Protein AF-A0A081HUQ7-F1 (afdb_monomer)

Radius of gyration: 18.69 Å; Cα contacts (8 Å, |Δi|>4): 63; chains: 1; bounding box: 34×17×64 Å

Sequence (73 aa):
MMDIMSTAGAAQLLGVSEGTLRYWRYMDQGPRSFRVGRHVKYRREDVEAWLENQMATTARGGVTERPDGGGAR

Foldseek 3Di:
DFAKAFLVRLCVVLVHDSVVVVVCVVVVHAFDWDDDDPTIIHTPVSSVVSVVVCCVVVVDDDPPPPPPDDDDD

Solvent-accessible surface area (backbone atoms only — not comparable to full-atom values): 4577 Å² total; per-residue (Å²): 131,93,53,76,32,45,52,67,52,50,15,62,76,72,74,50,53,54,66,55,55,51,49,26,58,74,67,78,44,78,51,60,68,47,76,58,88,93,43,57,32,29,41,52,68,42,42,50,55,39,49,54,52,46,47,72,73,62,68,77,85,70,84,72,76,70,75,92,71,89,76,91,130

Mean predicted aligned error: 8.7 Å

Structure (mmCIF, N/CA/C/O backbone):
data_AF-A0A081HUQ7-F1
#
_entry.id   AF-A0A081HUQ7-F1
#
loop_
_atom_site.group_PDB
_atom_site.id
_atom_site.type_symbol
_atom_site.label_atom_id
_atom_site.label_alt_id
_atom_site.label_comp_id
_atom_site.label_asym_id
_atom_site.label_entity_id
_atom_site.label_seq_id
_atom_site.pdbx_PDB_ins_code
_atom_site.Cartn_x
_atom_site.Cartn_y
_atom_site.Cartn_z
_atom_site.occupancy
_atom_site.B_iso_or_equiv
_atom_site.auth_seq_id
_atom_site.auth_comp_id
_atom_site.auth_asym_id
_atom_site.auth_atom_id
_atom_site.pdbx_PDB_model_num
ATOM 1 N N . MET A 1 1 ? -13.981 -6.135 -12.610 1.00 59.75 1 MET A N 1
ATOM 2 C CA . MET A 1 1 ? -12.966 -5.547 -13.514 1.00 59.75 1 MET A CA 1
ATOM 3 C C . MET A 1 1 ? -11.666 -5.484 -12.729 1.00 59.75 1 MET A C 1
ATOM 5 O O . MET A 1 1 ? -11.708 -4.962 -11.626 1.00 59.75 1 MET A O 1
ATOM 9 N N . MET A 1 2 ? -10.566 -6.076 -13.213 1.00 75.31 2 MET A N 1
ATOM 10 C CA . MET A 1 2 ? -9.292 -6.065 -12.474 1.00 75.31 2 MET A CA 1
ATOM 11 C C . MET A 1 2 ? -8.677 -4.661 -12.521 1.00 75.31 2 MET A C 1
ATOM 13 O O . MET A 1 2 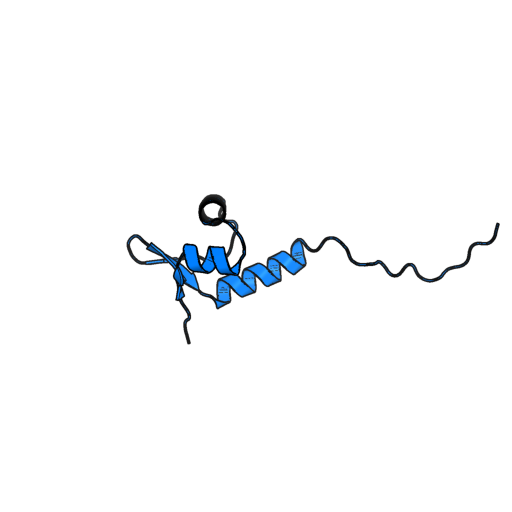? -8.093 -4.278 -13.533 1.00 75.31 2 MET A O 1
ATOM 17 N N . ASP A 1 3 ? -8.808 -3.902 -11.433 1.00 89.94 3 ASP A N 1
ATOM 18 C CA . ASP A 1 3 ? -8.165 -2.595 -11.287 1.00 89.94 3 ASP A CA 1
ATOM 19 C C . ASP A 1 3 ? -6.756 -2.787 -10.710 1.00 89.94 3 ASP A C 1
ATOM 21 O O . ASP A 1 3 ? -6.57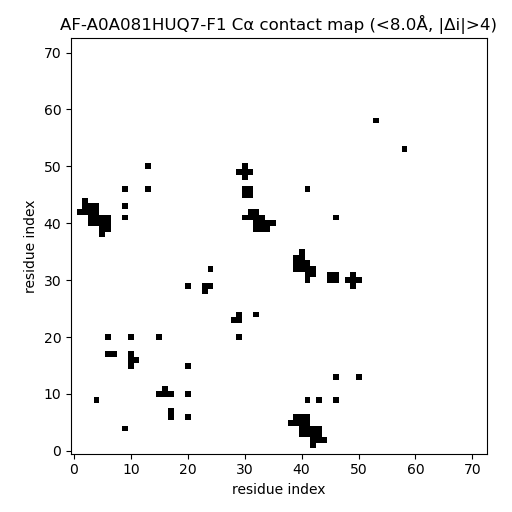3 -3.176 -9.550 1.00 89.94 3 ASP A O 1
ATOM 25 N N . ILE A 1 4 ? -5.753 -2.606 -11.572 1.00 92.88 4 ILE A N 1
ATOM 26 C CA . ILE A 1 4 ? -4.346 -2.827 -11.241 1.00 92.88 4 ILE A CA 1
ATOM 27 C C . ILE A 1 4 ? -3.649 -1.489 -11.013 1.00 92.88 4 ILE A C 1
ATOM 29 O O . ILE A 1 4 ? -3.570 -0.641 -11.900 1.00 92.88 4 ILE A O 1
ATOM 33 N N . MET A 1 5 ? -3.044 -1.350 -9.841 1.00 93.12 5 MET A N 1
ATOM 34 C CA . MET A 1 5 ? -2.389 -0.139 -9.372 1.00 93.12 5 MET A CA 1
ATOM 35 C C . MET A 1 5 ? -0.865 -0.301 -9.368 1.00 93.12 5 MET A C 1
ATOM 37 O O . MET A 1 5 ? -0.318 -1.395 -9.196 1.00 93.12 5 MET A O 1
ATOM 41 N N . SER A 1 6 ? -0.144 0.802 -9.566 1.00 93.88 6 SER A N 1
ATOM 42 C CA . SER A 1 6 ? 1.300 0.873 -9.308 1.00 93.88 6 SER A CA 1
ATOM 43 C C . SER A 1 6 ? 1.582 1.008 -7.808 1.00 93.88 6 SER A C 1
ATOM 45 O O . SER A 1 6 ? 0.685 1.330 -7.034 1.00 93.88 6 SER A O 1
ATOM 47 N N . THR A 1 7 ? 2.841 0.820 -7.396 1.00 92.19 7 THR A N 1
ATOM 48 C CA . THR A 1 7 ? 3.276 1.122 -6.018 1.00 92.19 7 THR A CA 1
ATOM 49 C C . THR A 1 7 ? 2.899 2.545 -5.599 1.00 92.19 7 THR A C 1
ATOM 51 O O . THR A 1 7 ? 2.370 2.720 -4.511 1.00 92.19 7 THR A O 1
ATOM 54 N N . ALA A 1 8 ? 3.081 3.537 -6.477 1.00 93.00 8 ALA A N 1
ATOM 55 C CA . ALA A 1 8 ? 2.693 4.922 -6.207 1.00 93.00 8 ALA A CA 1
ATOM 56 C C . ALA A 1 8 ? 1.174 5.090 -6.011 1.00 93.00 8 ALA A C 1
ATOM 58 O O . ALA A 1 8 ? 0.742 5.833 -5.134 1.00 93.00 8 ALA A O 1
ATOM 59 N N . GLY A 1 9 ? 0.356 4.378 -6.796 1.00 93.75 9 GLY A N 1
ATOM 60 C CA . GLY A 1 9 ? -1.102 4.395 -6.644 1.00 93.75 9 GLY A CA 1
ATOM 61 C C . GLY A 1 9 ? -1.560 3.750 -5.335 1.00 93.75 9 GLY A C 1
ATOM 62 O O . GLY A 1 9 ? -2.383 4.318 -4.626 1.00 93.75 9 GLY A O 1
ATOM 63 N N . ALA A 1 10 ? -0.976 2.604 -4.977 1.00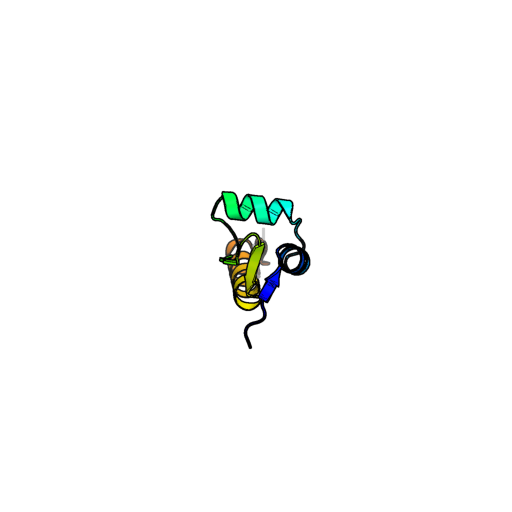 93.06 10 ALA A N 1
ATOM 64 C CA . ALA A 1 10 ? -1.244 1.951 -3.698 1.00 93.06 10 ALA A CA 1
ATOM 65 C C . ALA A 1 10 ? -0.782 2.812 -2.508 1.00 93.06 10 ALA A C 1
ATOM 67 O O . ALA A 1 10 ? -1.478 2.888 -1.503 1.00 93.06 10 ALA A O 1
ATOM 68 N N . ALA A 1 11 ? 0.361 3.494 -2.634 1.00 93.69 11 ALA A N 1
ATOM 69 C CA . ALA A 1 11 ? 0.888 4.401 -1.616 1.00 93.69 11 ALA A CA 1
ATOM 70 C C . ALA A 1 11 ? -0.071 5.571 -1.356 1.00 93.69 11 ALA A C 1
ATOM 72 O O . ALA A 1 11 ? -0.406 5.839 -0.206 1.00 93.69 11 ALA A O 1
ATOM 73 N N . GLN A 1 12 ? -0.573 6.204 -2.424 1.00 93.31 12 GLN A N 1
ATOM 74 C CA . GLN A 1 12 ? -1.585 7.259 -2.318 1.00 93.31 12 GLN A CA 1
ATOM 75 C C . GLN A 1 12 ? -2.882 6.758 -1.684 1.00 93.31 12 GLN A C 1
ATOM 77 O O . GLN A 1 12 ? -3.412 7.425 -0.804 1.00 93.31 12 GLN A O 1
ATOM 82 N N . LEU A 1 13 ? -3.370 5.583 -2.094 1.00 91.06 13 LEU A N 1
ATOM 83 C CA . LEU A 1 13 ? -4.611 5.019 -1.558 1.00 91.06 13 LEU A CA 1
ATOM 84 C C . LEU A 1 13 ? -4.512 4.728 -0.053 1.00 91.06 13 LEU A C 1
ATOM 86 O O . LEU A 1 13 ? -5.451 4.981 0.690 1.00 91.06 13 LEU A O 1
ATOM 90 N N . LEU A 1 14 ? -3.365 4.221 0.394 1.00 90.31 14 LEU A N 1
ATOM 91 C CA . LEU A 1 14 ? -3.107 3.892 1.797 1.00 90.31 14 LEU A CA 1
ATOM 92 C C . LEU A 1 14 ? -2.655 5.096 2.636 1.00 90.31 14 LEU A C 1
ATOM 94 O O . LEU A 1 14 ? -2.527 4.968 3.850 1.00 90.31 14 LEU A O 1
ATOM 98 N N . GLY A 1 15 ? -2.354 6.237 2.009 1.00 91.62 15 GLY A N 1
ATOM 99 C CA . GLY A 1 15 ? -1.803 7.408 2.693 1.00 91.62 15 GLY A CA 1
ATOM 100 C C . GLY A 1 15 ? -0.393 7.194 3.261 1.00 91.62 15 GLY A C 1
ATOM 101 O O . GLY A 1 15 ? -0.025 7.830 4.246 1.00 91.62 15 GLY A O 1
ATOM 102 N N . VAL A 1 16 ? 0.405 6.300 2.668 1.00 92.56 16 VAL A N 1
ATOM 103 C CA . VAL A 1 16 ? 1.780 5.995 3.110 1.00 92.56 16 VAL A CA 1
ATOM 104 C C . VAL A 1 16 ? 2.806 6.317 2.029 1.00 92.56 16 VAL A C 1
ATOM 106 O O . VAL A 1 16 ? 2.471 6.533 0.868 1.00 92.56 16 VAL A O 1
ATOM 109 N N . SER A 1 17 ? 4.090 6.325 2.389 1.00 93.81 17 SER A N 1
ATOM 110 C CA . SER A 1 17 ? 5.163 6.512 1.408 1.00 93.81 17 SER A CA 1
ATOM 111 C C . SER A 1 17 ? 5.422 5.237 0.588 1.00 93.81 17 SER A C 1
ATOM 113 O O . SER A 1 17 ? 5.269 4.115 1.079 1.00 93.81 17 SER A O 1
ATOM 115 N N . GLU A 1 18 ? 5.915 5.377 -0.647 1.00 93.50 18 GLU A N 1
ATOM 116 C CA . GLU A 1 18 ? 6.367 4.223 -1.445 1.00 93.50 18 GLU A CA 1
ATOM 117 C C . GLU A 1 18 ? 7.513 3.450 -0.766 1.00 93.50 18 GLU A C 1
ATOM 119 O O . GLU A 1 18 ? 7.634 2.233 -0.928 1.00 93.50 18 GLU A O 1
ATOM 124 N N . GLY A 1 19 ? 8.341 4.146 0.023 1.00 93.25 19 GLY A N 1
ATOM 125 C CA . GLY A 1 19 ? 9.387 3.540 0.845 1.00 93.25 19 GLY A CA 1
ATOM 126 C C . GLY A 1 19 ? 8.808 2.617 1.917 1.00 93.25 19 GLY A C 1
ATOM 127 O O . GLY A 1 19 ? 9.305 1.506 2.093 1.00 93.25 19 GLY A O 1
ATOM 128 N N . THR A 1 20 ? 7.705 3.026 2.551 1.00 92.31 20 THR A N 1
ATOM 129 C CA . THR A 1 20 ? 6.950 2.205 3.507 1.00 92.31 20 THR A CA 1
ATOM 130 C C . THR A 1 20 ? 6.424 0.943 2.832 1.00 92.31 20 THR A C 1
ATOM 132 O O . THR A 1 20 ? 6.668 -0.148 3.334 1.00 92.31 20 THR A O 1
ATOM 135 N N . LEU A 1 21 ? 5.808 1.056 1.648 1.00 91.88 21 LEU A N 1
ATOM 136 C CA . LEU A 1 21 ? 5.350 -0.115 0.886 1.00 91.88 21 LEU A CA 1
ATOM 137 C C . LEU A 1 21 ? 6.492 -1.055 0.482 1.00 91.88 21 LEU A C 1
ATOM 139 O O . LEU A 1 21 ? 6.325 -2.277 0.478 1.00 91.88 21 LEU A O 1
ATOM 143 N N . ARG A 1 22 ? 7.658 -0.507 0.124 1.00 90.31 22 ARG A N 1
ATOM 144 C CA . ARG A 1 22 ? 8.848 -1.311 -0.180 1.00 90.31 22 ARG A CA 1
ATOM 145 C C . ARG A 1 22 ? 9.342 -2.054 1.062 1.00 90.31 22 ARG A C 1
ATOM 147 O O . ARG A 1 22 ? 9.662 -3.233 0.949 1.00 90.31 22 ARG A O 1
ATOM 154 N N . TYR A 1 23 ? 9.393 -1.379 2.208 1.00 92.06 23 TYR A N 1
ATOM 155 C CA . TYR A 1 23 ? 9.786 -1.974 3.484 1.00 92.06 23 TYR A CA 1
ATOM 156 C C . TYR A 1 23 ? 8.820 -3.084 3.910 1.00 92.06 23 TYR A C 1
ATOM 158 O O . TYR A 1 23 ? 9.240 -4.196 4.192 1.00 92.06 23 TYR A O 1
ATOM 166 N N . TRP A 1 24 ? 7.521 -2.820 3.845 1.00 92.00 24 TRP A N 1
ATOM 167 C CA . TRP A 1 24 ? 6.446 -3.785 4.058 1.00 92.00 24 TRP A CA 1
ATOM 168 C C . TRP A 1 24 ? 6.598 -5.040 3.2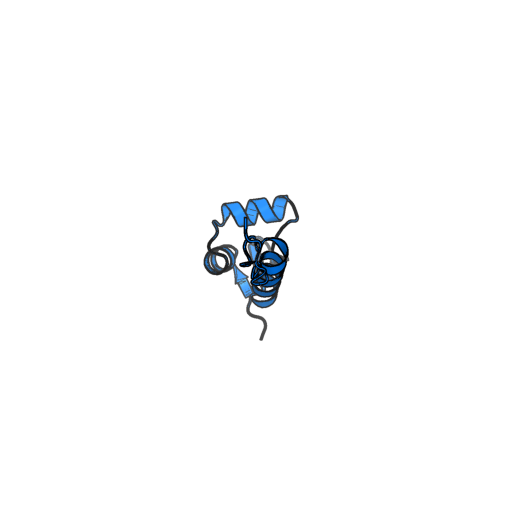01 1.00 92.00 24 TRP A C 1
ATOM 170 O O . TRP A 1 24 ? 6.635 -6.151 3.725 1.00 92.00 24 TRP A O 1
ATOM 180 N N . ARG A 1 25 ? 6.838 -4.875 1.897 1.00 89.81 25 ARG A N 1
ATOM 181 C CA . ARG A 1 25 ? 7.105 -6.013 1.010 1.00 89.81 25 ARG A CA 1
ATOM 182 C C . ARG A 1 25 ? 8.363 -6.793 1.395 1.00 89.81 25 ARG A C 1
ATOM 184 O O . ARG A 1 25 ? 8.384 -8.002 1.227 1.00 89.81 25 ARG A O 1
ATOM 191 N N . TYR A 1 26 ? 9.412 -6.112 1.855 1.00 89.44 26 TYR A N 1
ATOM 192 C CA . TYR A 1 26 ? 10.629 -6.770 2.339 1.00 89.44 26 TYR A CA 1
ATOM 193 C C . TYR A 1 26 ? 10.382 -7.565 3.629 1.00 89.44 26 TYR A C 1
ATOM 195 O O . TYR A 1 26 ? 10.978 -8.614 3.824 1.00 89.44 26 TYR A O 1
ATOM 203 N N . MET A 1 27 ? 9.487 -7.075 4.484 1.00 89.69 27 MET A N 1
ATOM 204 C CA . MET A 1 27 ? 9.092 -7.719 5.735 1.00 89.69 27 MET A CA 1
ATOM 205 C C . MET A 1 27 ? 7.971 -8.758 5.560 1.00 89.69 27 MET A C 1
ATOM 207 O O . MET A 1 27 ? 7.448 -9.229 6.568 1.00 89.69 27 MET A O 1
ATOM 211 N N . ASP A 1 28 ? 7.556 -9.054 4.321 1.00 87.19 28 ASP A N 1
ATOM 212 C CA . ASP A 1 28 ? 6.379 -9.875 3.986 1.00 87.19 28 ASP A CA 1
ATOM 213 C C . ASP A 1 28 ? 5.091 -9.457 4.733 1.00 87.19 28 ASP A C 1
ATOM 215 O O . ASP A 1 28 ? 4.183 -10.248 4.978 1.00 87.19 28 ASP A O 1
ATOM 219 N N . GLN A 1 29 ? 4.985 -8.171 5.074 1.00 84.50 29 GLN A N 1
ATOM 220 C CA . GLN A 1 29 ? 3.849 -7.572 5.767 1.00 84.50 29 GLN A CA 1
ATOM 221 C C . GLN A 1 29 ? 3.247 -6.507 4.870 1.00 84.50 29 GLN A C 1
ATOM 223 O O . GLN A 1 29 ? 3.942 -5.573 4.50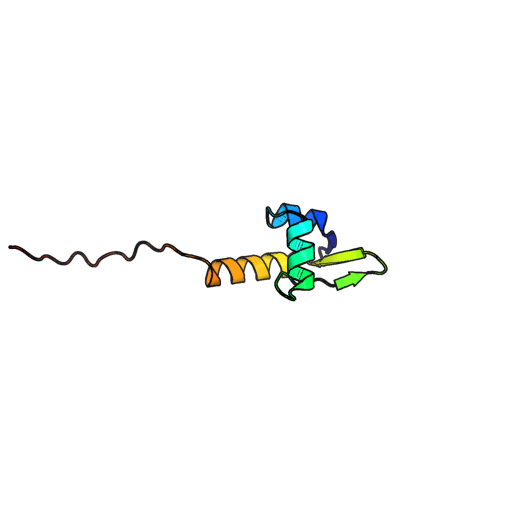8 1.00 84.50 29 GLN A O 1
ATOM 228 N N . GLY A 1 30 ? 1.974 -6.603 4.500 1.00 88.06 30 GLY A N 1
ATOM 229 C CA . GLY A 1 30 ? 1.346 -5.587 3.657 1.00 88.06 30 GLY A CA 1
ATOM 230 C C . GLY A 1 30 ? 0.321 -6.148 2.678 1.00 88.06 30 GLY A C 1
ATOM 231 O O . GLY A 1 30 ? 0.061 -7.354 2.667 1.00 88.06 30 GLY A O 1
ATOM 232 N N . PRO A 1 31 ? -0.258 -5.277 1.839 1.00 91.94 31 PRO A N 1
ATOM 233 C CA . PRO A 1 31 ? -1.236 -5.685 0.845 1.00 91.94 31 PRO A CA 1
ATOM 234 C C . PRO A 1 31 ? -0.603 -6.571 -0.224 1.00 91.94 31 PRO A C 1
ATOM 236 O O . PRO A 1 31 ? 0.579 -6.428 -0.568 1.00 91.94 31 PRO A O 1
ATOM 239 N N . ARG A 1 32 ? -1.408 -7.480 -0.784 1.00 90.56 32 ARG A N 1
ATOM 240 C CA . A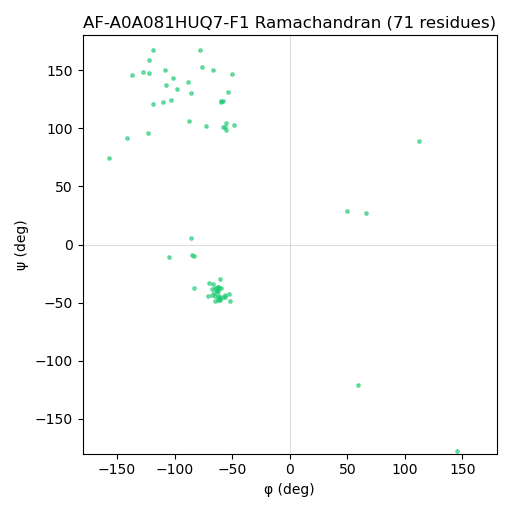RG A 1 32 ? -0.931 -8.461 -1.758 1.00 90.56 32 ARG A CA 1
ATOM 241 C C . ARG A 1 32 ? -0.345 -7.751 -2.975 1.00 90.56 32 ARG A C 1
ATOM 243 O O . ARG A 1 32 ? -0.995 -6.941 -3.634 1.00 90.56 32 ARG A O 1
ATOM 250 N N . SER A 1 33 ? 0.911 -8.067 -3.270 1.00 91.25 33 SER A N 1
ATOM 251 C CA . SER A 1 33 ? 1.652 -7.477 -4.382 1.00 91.25 33 SER A CA 1
ATOM 252 C C . SER A 1 33 ? 2.138 -8.563 -5.329 1.00 91.25 33 SER A C 1
ATOM 254 O O . SER A 1 33 ? 2.444 -9.675 -4.903 1.00 91.25 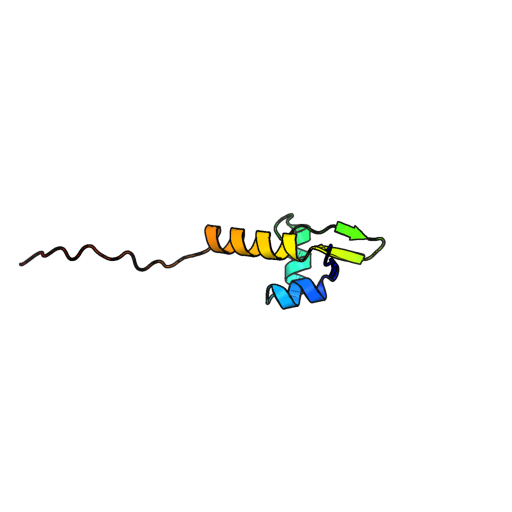33 SER A O 1
ATOM 256 N N . PHE A 1 34 ? 2.208 -8.251 -6.621 1.00 90.88 34 PHE A N 1
ATOM 257 C CA . PHE A 1 34 ? 2.675 -9.189 -7.638 1.00 90.88 34 PHE A CA 1
ATOM 258 C C . PHE A 1 34 ? 3.607 -8.504 -8.638 1.00 90.88 34 PHE A C 1
ATOM 260 O O . PHE A 1 34 ? 3.481 -7.315 -8.947 1.00 90.88 34 PHE A O 1
ATOM 267 N N . ARG A 1 35 ? 4.594 -9.257 -9.128 1.00 91.38 35 ARG A N 1
ATOM 268 C CA . ARG A 1 35 ? 5.586 -8.761 -10.087 1.00 91.38 35 ARG A CA 1
ATOM 269 C C . ARG A 1 35 ? 5.054 -8.882 -11.510 1.00 91.38 35 ARG A C 1
ATOM 271 O O . ARG A 1 35 ? 4.620 -9.950 -11.925 1.00 91.38 35 ARG A O 1
ATOM 278 N N . VAL A 1 36 ? 5.154 -7.790 -12.261 1.00 92.75 36 VAL A N 1
ATOM 279 C CA . VAL A 1 36 ? 4.895 -7.720 -13.701 1.00 92.75 36 VAL A CA 1
ATOM 280 C C . VAL A 1 36 ? 6.161 -7.181 -14.360 1.00 92.75 36 VAL A C 1
ATOM 282 O O . VAL A 1 36 ? 6.423 -5.974 -14.367 1.00 92.75 36 VAL A O 1
ATOM 285 N N . GLY A 1 37 ? 7.001 -8.096 -14.846 1.00 92.00 37 GLY A N 1
ATOM 286 C CA . GLY A 1 37 ? 8.345 -7.772 -15.323 1.00 92.00 37 GLY A CA 1
ATOM 287 C C . GLY A 1 37 ? 9.190 -7.132 -14.216 1.00 92.00 37 GLY A C 1
ATOM 288 O O . GLY A 1 37 ? 9.386 -7.716 -13.152 1.00 92.00 37 GLY A O 1
ATOM 289 N N . ARG A 1 38 ? 9.674 -5.907 -14.459 1.00 89.25 38 ARG A N 1
ATOM 290 C CA . ARG A 1 38 ? 10.452 -5.115 -13.487 1.00 89.25 38 ARG A CA 1
ATOM 291 C C . ARG A 1 38 ? 9.596 -4.304 -12.513 1.00 89.25 38 ARG A C 1
ATOM 293 O O . ARG A 1 38 ? 10.131 -3.733 -11.565 1.00 89.25 38 ARG A O 1
ATOM 300 N N . HIS A 1 39 ? 8.287 -4.230 -12.736 1.00 88.38 39 HIS A N 1
ATOM 301 C CA . HIS A 1 39 ? 7.391 -3.416 -11.926 1.00 88.38 39 HIS A CA 1
ATOM 302 C C . HIS A 1 39 ? 6.639 -4.282 -10.929 1.00 88.38 39 HIS A C 1
ATOM 304 O O . HIS A 1 39 ? 6.227 -5.397 -11.240 1.00 88.38 39 HIS A O 1
ATOM 310 N N . VAL A 1 40 ? 6.412 -3.745 -9.733 1.00 92.25 40 VAL A N 1
ATOM 311 C CA . VAL A 1 40 ? 5.465 -4.353 -8.802 1.00 92.25 40 VAL A CA 1
ATOM 312 C C . VAL A 1 40 ? 4.138 -3.630 -8.894 1.00 92.25 40 VAL A C 1
ATOM 314 O O . VAL A 1 40 ? 4.082 -2.398 -8.955 1.00 92.25 40 VAL A O 1
ATOM 317 N N . LYS A 1 41 ? 3.086 -4.432 -8.961 1.00 93.38 41 LYS A N 1
ATOM 318 C CA . LYS A 1 41 ? 1.710 -3.999 -9.079 1.00 93.38 41 LYS A CA 1
ATOM 319 C C . LYS A 1 41 ? 0.899 -4.552 -7.917 1.00 93.38 41 LYS A C 1
ATOM 321 O O . LYS A 1 41 ? 1.277 -5.534 -7.275 1.00 93.3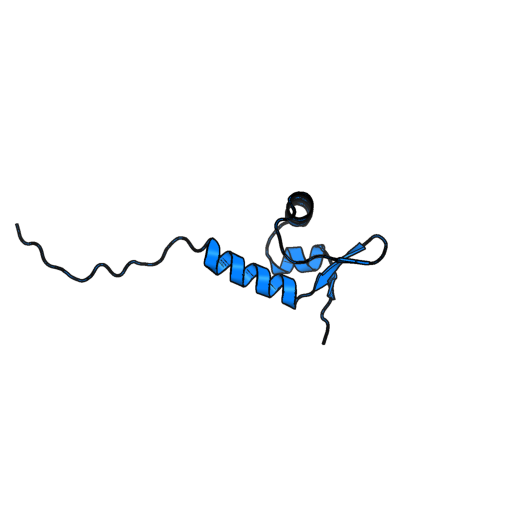8 41 LYS A O 1
ATOM 326 N N . TYR A 1 42 ? -0.210 -3.882 -7.674 1.00 93.88 42 TYR A N 1
ATOM 327 C CA . TYR A 1 42 ? -1.179 -4.198 -6.642 1.00 93.88 42 TYR A CA 1
ATOM 328 C C . TYR A 1 42 ? -2.548 -4.294 -7.291 1.00 93.88 42 TYR A C 1
ATOM 330 O O . TYR A 1 42 ? -2.803 -3.599 -8.274 1.00 93.88 42 TYR A O 1
ATOM 338 N N . ARG A 1 43 ? -3.430 -5.137 -6.766 1.00 94.06 43 ARG A N 1
ATOM 339 C CA . ARG A 1 43 ? -4.849 -5.030 -7.107 1.00 94.06 43 ARG A CA 1
ATOM 340 C C . ARG A 1 43 ? -5.499 -4.069 -6.129 1.00 94.06 43 ARG A C 1
ATOM 342 O O . ARG A 1 43 ? -5.181 -4.128 -4.944 1.00 94.06 43 ARG A O 1
ATOM 349 N N . ARG A 1 44 ? -6.403 -3.212 -6.605 1.00 92.69 44 ARG A N 1
ATOM 350 C CA . ARG A 1 44 ? -7.158 -2.315 -5.718 1.00 92.69 44 ARG A CA 1
ATOM 351 C C . ARG A 1 44 ? -7.902 -3.106 -4.637 1.00 92.69 44 ARG A C 1
ATOM 353 O O . ARG A 1 44 ? -7.785 -2.763 -3.469 1.00 92.69 44 ARG A O 1
ATOM 360 N N . GLU A 1 45 ? -8.566 -4.195 -5.028 1.00 92.69 45 GLU A N 1
ATOM 361 C CA . GLU A 1 45 ? -9.308 -5.086 -4.120 1.00 92.69 45 GLU A CA 1
ATOM 362 C C . GLU A 1 45 ? -8.426 -5.650 -2.989 1.00 92.69 45 GLU A C 1
ATOM 364 O O . GLU A 1 45 ? -8.816 -5.624 -1.830 1.00 92.69 45 GLU A O 1
ATOM 369 N N . ASP A 1 46 ? -7.201 -6.086 -3.303 1.00 92.75 46 ASP A N 1
ATOM 370 C CA . ASP A 1 46 ? -6.276 -6.649 -2.313 1.00 92.75 46 ASP A CA 1
ATOM 371 C C . ASP A 1 46 ? -5.755 -5.572 -1.347 1.00 92.75 46 ASP A C 1
ATOM 373 O O . ASP A 1 46 ? -5.470 -5.859 -0.184 1.00 92.75 46 ASP A O 1
ATOM 377 N N . VAL A 1 47 ? -5.581 -4.338 -1.834 1.00 91.88 47 VAL A N 1
ATOM 378 C CA . VAL A 1 47 ? -5.133 -3.206 -1.011 1.00 91.88 47 VAL A CA 1
ATOM 379 C C . VAL A 1 47 ? -6.229 -2.773 -0.044 1.00 91.88 47 VAL A C 1
ATOM 381 O O . VAL A 1 47 ? -5.944 -2.559 1.132 1.00 91.88 47 VAL A O 1
ATOM 384 N N . GLU A 1 48 ? -7.464 -2.679 -0.529 1.00 91.62 48 GLU A N 1
ATOM 385 C CA . GLU A 1 48 ? -8.633 -2.326 0.276 1.00 91.62 48 GLU A CA 1
ATOM 386 C C . GLU A 1 48 ? -8.924 -3.398 1.331 1.00 91.62 48 GLU A C 1
ATOM 388 O O . GLU A 1 48 ? -8.967 -3.084 2.518 1.00 91.62 48 GLU A O 1
ATOM 393 N N . ALA A 1 49 ? -8.958 -4.675 0.937 1.00 91.88 49 ALA A N 1
ATOM 394 C CA . ALA A 1 49 ? -9.157 -5.786 1.868 1.00 91.88 49 ALA A CA 1
ATOM 395 C C . ALA A 1 49 ? -8.062 -5.850 2.947 1.00 91.88 49 ALA A C 1
ATOM 397 O O . ALA A 1 49 ? -8.323 -6.157 4.113 1.00 91.88 49 ALA A O 1
ATOM 398 N N . TRP A 1 50 ? -6.811 -5.545 2.583 1.00 91.81 50 TRP A N 1
ATOM 399 C CA . TRP A 1 50 ? -5.733 -5.450 3.564 1.00 91.81 50 TRP A CA 1
ATOM 400 C C . TRP A 1 50 ? -5.944 -4.287 4.536 1.00 91.81 50 TRP A C 1
ATOM 402 O O . TRP A 1 50 ? -5.715 -4.457 5.734 1.00 91.81 50 TRP A O 1
ATOM 412 N N . LEU A 1 51 ? -6.390 -3.129 4.043 1.00 89.69 51 LEU A N 1
ATOM 413 C CA . LEU A 1 51 ? -6.677 -1.962 4.872 1.00 89.69 51 LEU A CA 1
ATOM 414 C C . LEU A 1 51 ? -7.805 -2.255 5.868 1.00 89.69 51 LEU A C 1
ATOM 416 O O . LEU A 1 51 ? -7.646 -1.966 7.051 1.00 89.69 51 LEU A O 1
ATOM 420 N N . GLU A 1 52 ? -8.893 -2.887 5.425 1.00 89.81 52 GLU A N 1
ATOM 421 C CA . GLU A 1 52 ? -9.990 -3.316 6.301 1.00 89.81 52 GLU A CA 1
ATOM 422 C C . GLU A 1 52 ? -9.497 -4.267 7.401 1.00 89.81 52 GLU A C 1
ATOM 424 O O . GLU A 1 52 ? -9.792 -4.080 8.583 1.00 89.81 52 GLU A O 1
ATOM 429 N N . ASN A 1 53 ? -8.662 -5.244 7.040 1.00 88.62 53 ASN A N 1
ATOM 430 C CA . ASN A 1 53 ? -8.076 -6.165 8.012 1.00 88.62 53 ASN A CA 1
ATOM 431 C C . ASN A 1 53 ? -7.140 -5.447 9.007 1.00 88.62 53 ASN A C 1
ATOM 433 O O . ASN A 1 53 ? -7.119 -5.757 10.202 1.00 88.62 53 ASN A O 1
ATOM 437 N N . GLN A 1 54 ? -6.377 -4.452 8.541 1.00 86.62 54 GLN A N 1
ATOM 438 C CA . GLN A 1 54 ? -5.544 -3.628 9.418 1.00 86.62 54 GLN A CA 1
ATOM 439 C C . GLN A 1 54 ? -6.369 -2.756 10.355 1.00 86.62 54 GLN A C 1
ATOM 441 O O . GLN A 1 54 ? -5.994 -2.626 11.518 1.00 86.62 54 GLN A O 1
ATOM 446 N N . MET A 1 55 ? -7.489 -2.199 9.892 1.00 83.38 55 MET A N 1
ATOM 447 C CA . MET A 1 55 ? -8.417 -1.469 10.752 1.00 83.38 55 MET A CA 1
ATOM 448 C C . MET A 1 55 ? -8.960 -2.387 11.849 1.00 83.38 55 MET A C 1
ATOM 450 O O . MET A 1 55 ? -8.891 -2.019 13.014 1.00 83.38 55 MET A O 1
ATOM 454 N N . ALA A 1 56 ? -9.387 -3.610 11.522 1.00 80.44 56 ALA A N 1
ATOM 455 C CA . ALA A 1 56 ? -9.861 -4.570 12.522 1.00 80.44 56 ALA A CA 1
ATOM 456 C C . ALA A 1 56 ? -8.779 -4.970 13.546 1.00 80.44 56 ALA A C 1
ATOM 458 O O . ALA A 1 56 ? -9.073 -5.148 14.725 1.00 80.44 56 ALA A O 1
ATOM 459 N N . THR A 1 57 ? -7.522 -5.090 13.107 1.00 76.25 57 THR A N 1
ATOM 460 C CA . THR A 1 57 ? -6.406 -5.542 13.958 1.00 76.25 57 THR A CA 1
ATOM 461 C C . THR A 1 57 ? -5.799 -4.412 14.801 1.00 76.25 57 THR A C 1
ATOM 463 O O . THR A 1 57 ? -5.392 -4.630 15.940 1.00 76.25 57 THR A O 1
ATOM 466 N N . THR A 1 58 ? -5.711 -3.202 14.242 1.00 73.62 58 THR A N 1
ATOM 467 C CA . THR A 1 58 ? -4.981 -2.061 14.824 1.00 73.62 58 THR A CA 1
ATOM 468 C C . THR A 1 58 ? -5.907 -1.006 15.429 1.00 73.62 58 THR A C 1
ATOM 470 O O . THR A 1 58 ? -5.411 -0.121 16.128 1.00 73.62 58 THR A O 1
ATOM 473 N N . ALA A 1 59 ? -7.230 -1.069 15.210 1.00 65.12 59 ALA A N 1
ATOM 474 C CA . ALA A 1 59 ? -8.175 -0.154 15.849 1.00 65.12 59 ALA A CA 1
ATOM 475 C C . ALA A 1 59 ? -8.002 -0.200 17.372 1.00 65.12 59 ALA A C 1
ATOM 477 O O . ALA A 1 59 ? -8.408 -1.136 18.058 1.00 65.12 59 ALA A O 1
ATOM 478 N N . ARG A 1 60 ? -7.371 0.844 17.911 1.00 60.38 60 ARG A N 1
ATOM 479 C CA . ARG A 1 60 ? -7.276 1.095 19.343 1.00 60.38 60 ARG A CA 1
ATOM 480 C C . ARG A 1 60 ? -8.141 2.302 19.650 1.00 60.38 60 ARG A C 1
ATOM 482 O O . ARG A 1 60 ? -7.921 3.371 19.091 1.00 60.38 60 ARG A O 1
ATOM 489 N N . GLY A 1 61 ? -9.105 2.104 20.545 1.00 60.97 61 GLY A N 1
ATOM 490 C CA . GLY A 1 61 ? -10.101 3.107 20.907 1.00 60.97 61 GLY A CA 1
ATOM 491 C C . GLY A 1 61 ? -11.496 2.707 20.443 1.00 60.97 61 GLY A C 1
ATOM 492 O O . GLY A 1 61 ? -11.934 3.075 19.362 1.00 60.97 61 GLY A O 1
ATOM 493 N N . GLY A 1 62 ? -12.202 1.980 21.302 1.00 56.19 62 GLY A N 1
ATOM 494 C CA . GLY A 1 62 ? -13.649 2.081 21.403 1.00 56.19 62 GLY A CA 1
ATOM 495 C C . GLY A 1 62 ? -13.925 2.804 22.710 1.00 56.19 62 GLY A C 1
ATOM 496 O O . GLY A 1 62 ? -13.268 2.514 23.713 1.00 56.19 62 GLY A O 1
ATOM 497 N N . VAL A 1 63 ? -14.862 3.751 22.723 1.00 57.84 63 VAL A N 1
ATOM 498 C CA . VAL A 1 63 ? -15.549 4.067 23.976 1.00 57.84 63 VAL A CA 1
ATOM 499 C C . VAL A 1 63 ? -16.131 2.735 24.437 1.00 57.84 63 VAL A C 1
ATOM 501 O O . VAL A 1 63 ? -17.116 2.256 23.884 1.00 57.84 63 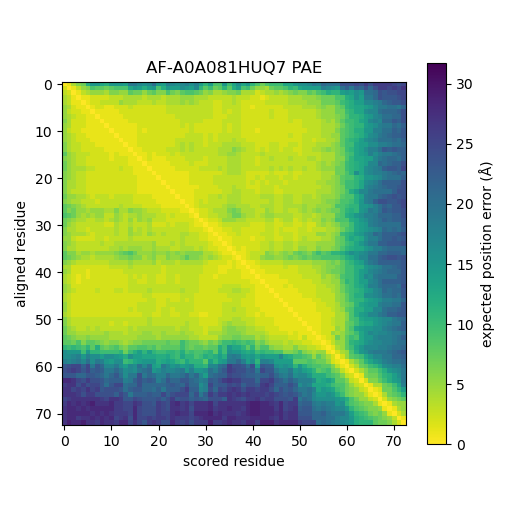VAL A O 1
ATOM 504 N N . THR A 1 64 ? -15.470 2.082 25.395 1.00 56.94 64 THR A N 1
ATOM 505 C CA . THR A 1 64 ? -16.170 1.178 26.292 1.00 56.94 64 THR A CA 1
ATOM 506 C C . THR A 1 64 ? -17.208 2.080 26.919 1.00 56.94 64 THR A C 1
ATOM 508 O O . THR A 1 64 ? -16.869 2.927 27.747 1.00 56.94 64 THR A O 1
ATOM 511 N N . GLU A 1 65 ? -18.444 1.982 26.436 1.00 57.16 65 GLU A N 1
ATOM 512 C CA . GLU A 1 65 ? -19.596 2.446 27.180 1.00 57.16 65 GLU A CA 1
ATOM 513 C C . GLU A 1 65 ? -19.415 1.850 28.574 1.00 57.16 65 GLU A C 1
ATOM 515 O O . GLU A 1 65 ? -19.507 0.636 28.774 1.00 57.16 65 GLU A O 1
ATOM 520 N N . ARG A 1 66 ? -18.975 2.684 29.524 1.00 58.94 66 ARG A N 1
ATOM 521 C CA . ARG A 1 66 ? -19.016 2.289 30.922 1.00 58.94 66 ARG A CA 1
ATOM 522 C C . ARG A 1 66 ? -20.497 2.044 31.175 1.00 58.94 66 ARG A C 1
ATOM 524 O O . ARG A 1 66 ? -21.260 2.988 30.959 1.00 58.94 66 ARG A O 1
ATOM 531 N N . PRO A 1 67 ? -20.915 0.853 31.625 1.00 60.47 67 PRO A N 1
ATOM 532 C CA . PRO A 1 67 ? -22.278 0.710 32.085 1.00 60.47 67 PRO A CA 1
ATOM 533 C C . PRO A 1 67 ? -22.463 1.725 33.212 1.00 60.47 67 PRO A C 1
ATOM 535 O O . PRO A 1 67 ? -21.668 1.781 34.157 1.00 60.47 67 PRO A O 1
ATOM 538 N N . ASP A 1 68 ? -23.454 2.588 33.027 1.00 64.19 68 ASP A N 1
ATOM 539 C CA . ASP A 1 68 ? -23.907 3.582 33.985 1.00 64.19 68 ASP A CA 1
ATOM 540 C C . ASP A 1 68 ? -24.257 2.838 35.284 1.00 64.19 68 ASP A C 1
ATOM 542 O O . ASP A 1 68 ? -25.259 2.132 35.383 1.00 64.19 68 ASP A O 1
ATOM 546 N N . GLY A 1 69 ? -23.326 2.853 36.236 1.00 57.50 69 GLY A N 1
ATOM 547 C CA . GLY A 1 69 ? -23.312 1.939 37.371 1.00 57.50 69 GLY A CA 1
ATOM 548 C C . GLY A 1 69 ? -22.871 2.674 38.619 1.00 57.50 69 GLY A C 1
ATOM 549 O O . GLY A 1 69 ? -21.679 2.793 38.892 1.00 57.50 69 GLY A O 1
ATOM 550 N N . GLY A 1 70 ? -23.865 3.201 39.330 1.00 54.84 70 GLY A N 1
ATOM 551 C CA . GLY A 1 70 ? -23.736 3.980 40.551 1.00 54.84 70 GLY A CA 1
ATOM 552 C C . GLY A 1 70 ? -22.860 3.333 41.624 1.00 54.84 70 GLY A C 1
ATOM 553 O O . GLY A 1 70 ? -22.836 2.121 41.820 1.00 54.84 70 GLY A O 1
ATOM 554 N N . GLY A 1 71 ? -22.171 4.189 42.366 1.00 46.78 71 GLY A N 1
ATOM 555 C CA . GLY A 1 71 ? -21.360 3.807 43.510 1.00 46.78 71 GLY A CA 1
ATOM 556 C C . GLY A 1 71 ? -21.186 5.004 44.421 1.00 46.78 71 GLY A C 1
ATOM 557 O O . GLY A 1 71 ? -20.133 5.630 44.424 1.00 46.78 71 GLY A O 1
ATOM 558 N N . ALA A 1 72 ? -22.258 5.337 45.137 1.00 53.50 72 ALA A N 1
ATOM 559 C CA . ALA A 1 72 ? -22.250 6.297 46.227 1.00 53.50 72 ALA A CA 1
ATOM 560 C C . ALA A 1 72 ? -21.173 5.935 47.257 1.00 53.50 72 ALA A C 1
ATOM 562 O O . ALA A 1 72 ? -21.133 4.788 47.713 1.00 53.50 72 ALA A O 1
ATOM 563 N N . ARG A 1 73 ? -20.360 6.920 47.642 1.00 57.38 73 ARG A N 1
ATOM 564 C CA . ARG A 1 73 ? -19.762 7.053 48.972 1.00 57.38 73 ARG A CA 1
ATOM 565 C C . ARG A 1 73 ? -19.654 8.527 49.315 1.00 57.38 73 ARG A C 1
ATOM 567 O O . ARG A 1 73 ? -19.256 9.291 48.410 1.00 57.38 73 ARG A O 1
#

Nearest PDB structures (foldseek):
  8dgl-assembly1_C  TM=9.365E-01  e=1.422E-03  Mesorhizobium japonicum R7A
  8dgl-assembly1_B  TM=9.199E-01  e=1.248E-03  Mesorhizobium japonicum R7A
  6ama-assembly1_B  TM=7.900E-01  e=9.448E-03  Streptomyces venezuelae
  5i44-assembly1_D  TM=6.178E-01  e=8.291E-03  Bacillus subtilis subsp. subtilis str. 168
  3ucs-assembly1_A  TM=7.230E-01  e=9.738E-01  Klebsiella pneumoniae 342

pLDDT: mean 83.17, std 14.04, range [46.78, 94.06]

Secondary structure (DSSP, 8-state):
---EEEHHHHHHHHT--HHHHHHHHHTT-SS-EEEETTEEEEEHHHHHHHHHHHHHHH---------------